Protein AF-A0A836WG46-F1 (afdb_monomer_lite)

Foldseek 3Di:
DCCLQVPDPPDHDDPVLVVLLCQQALPDPVLSNLLSVLLVVLVVVPVVPPPVVSSVSSLVSSLVVCLVVLVVVLVVDDLLLNLLLLLQLCLVVVVLCVVLVHDNRDLVVCPVVPPCNVVSLVVCVVVSQWDDDPNNIHGRNCSVSVSSVPDDSVVSVCSVVVVVPVVPVPPD

Secondary structure (DSSP, 8-state):
-GGGGT--TT-PPPHHHHHHHHHHHTT-HHHHHHHHHHHHHHHHTT-TT-HHHHHHHHHHHHHHHHHHHHHHHHHHS-HHHHHHHHHHHHHH-HHHHHHHTPPPP-HHHHHHHSTTHHHHHHHHHHTTSEEESSS-EEESSTHHHHHHHTS-HHHHHHHHHGGGSSSSTT--

Radius of gyration: 18.52 Å; chains: 1; bounding box: 39×32×65 Å

Sequence (172 aa):
MEELLEQGDDIHFSDDDRRFVKEITGKHPYLLQVAASALWESYKNGSEDEPIKRQQQAKQDFYDRTKTTLNDIWESWLPTTRKAFTAVALIRLETLRTSLKIQPIDIKEIINDEPGFKQALEELEKQGFVIDENDDWRVRPTIFLDFVADQPTQALRQIFDKTYHSTQASNQ

Structure (mmCIF, N/CA/C/O backbone)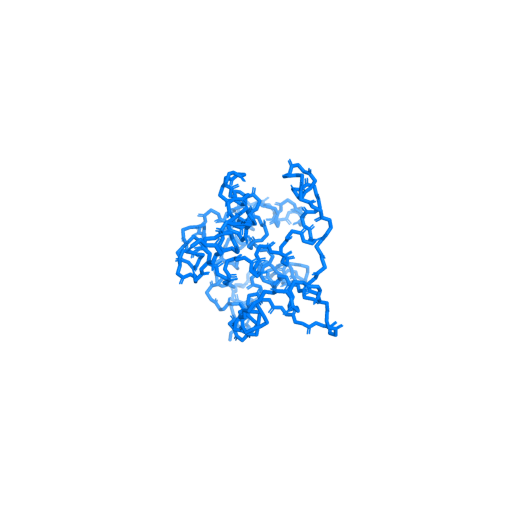:
data_AF-A0A836WG46-F1
#
_entry.id   AF-A0A836WG46-F1
#
loop_
_atom_site.group_PDB
_atom_site.id
_atom_site.type_symbol
_atom_site.label_atom_id
_atom_site.label_alt_id
_atom_site.label_comp_id
_atom_site.label_asym_id
_atom_site.label_entity_id
_atom_site.label_seq_id
_atom_site.pdbx_PDB_ins_code
_atom_site.Cartn_x
_atom_site.Cartn_y
_atom_site.Cartn_z
_atom_site.occupancy
_atom_site.B_iso_or_equiv
_atom_site.auth_seq_id
_atom_site.auth_comp_id
_atom_site.auth_asym_id
_atom_site.auth_atom_id
_atom_site.pdbx_PDB_model_num
ATOM 1 N N . MET A 1 1 ? -7.518 -10.221 -20.050 1.00 49.00 1 MET A N 1
ATOM 2 C CA . MET A 1 1 ? -6.833 -9.334 -19.071 1.00 49.00 1 MET A CA 1
ATOM 3 C C . MET A 1 1 ? -5.337 -9.642 -18.960 1.00 49.00 1 MET A C 1
ATOM 5 O O . MET A 1 1 ? -4.583 -8.709 -18.736 1.00 49.00 1 MET A O 1
ATOM 9 N N . GLU A 1 2 ? -4.889 -10.891 -19.171 1.00 52.09 2 GLU A N 1
ATOM 10 C CA . GLU A 1 2 ? -3.456 -11.212 -19.372 1.00 52.09 2 GLU A CA 1
ATOM 11 C C . GLU A 1 2 ? -2.902 -10.742 -20.734 1.00 52.09 2 GLU A C 1
ATOM 13 O O . GLU A 1 2 ? -1.710 -10.484 -20.843 1.00 52.09 2 GLU A O 1
ATOM 18 N N . GLU A 1 3 ? -3.769 -10.507 -21.724 1.00 52.81 3 GLU A N 1
ATOM 19 C CA . GLU A 1 3 ? -3.406 -10.064 -23.085 1.00 52.81 3 GLU A CA 1
ATOM 20 C C . GLU A 1 3 ? -2.671 -8.708 -23.153 1.00 52.81 3 GLU A C 1
ATOM 22 O O . GLU A 1 3 ? -1.948 -8.452 -24.111 1.00 52.81 3 GLU A O 1
ATOM 27 N N . LEU A 1 4 ? -2.786 -7.843 -22.135 1.00 54.25 4 LEU A N 1
ATOM 28 C CA . LEU A 1 4 ? -2.033 -6.577 -22.090 1.00 54.25 4 LEU A CA 1
ATOM 29 C C . LEU A 1 4 ? -0.525 -6.784 -21.860 1.00 54.25 4 LEU A C 1
ATOM 31 O O . LEU A 1 4 ? 0.254 -5.885 -22.150 1.00 54.25 4 LEU A O 1
ATOM 35 N N . LEU A 1 5 ? -0.106 -7.951 -21.353 1.00 55.31 5 LEU A N 1
ATOM 36 C CA . LEU A 1 5 ? 1.310 -8.311 -21.184 1.00 55.31 5 LEU A CA 1
ATOM 37 C C . LEU A 1 5 ? 1.899 -8.984 -22.440 1.00 55.31 5 LEU A C 1
ATOM 39 O O . LEU A 1 5 ? 3.070 -9.369 -22.431 1.00 55.31 5 LEU A O 1
ATOM 43 N N . GLU A 1 6 ? 1.093 -9.162 -23.492 1.00 56.25 6 GLU A N 1
ATOM 44 C CA . GLU A 1 6 ? 1.458 -9.881 -24.722 1.00 56.25 6 GLU A CA 1
ATOM 45 C C . GLU A 1 6 ? 1.449 -8.994 -25.978 1.00 56.25 6 GLU A C 1
ATOM 47 O O . GLU A 1 6 ? 1.905 -9.432 -27.030 1.00 56.25 6 GLU A O 1
ATOM 52 N N . GLN A 1 7 ? 0.976 -7.745 -25.897 1.00 44.69 7 GLN A N 1
ATOM 53 C CA . GLN A 1 7 ? 0.914 -6.851 -27.057 1.00 44.69 7 GLN A CA 1
ATOM 54 C C . GLN A 1 7 ? 2.191 -6.015 -27.231 1.00 44.69 7 GLN A C 1
ATOM 56 O O . GLN A 1 7 ? 2.365 -4.983 -26.587 1.00 44.69 7 GLN A O 1
ATOM 61 N N . GLY A 1 8 ? 3.040 -6.439 -28.171 1.00 48.94 8 GLY A N 1
ATOM 62 C CA . GLY A 1 8 ? 4.148 -5.657 -28.720 1.00 48.94 8 GLY A CA 1
ATOM 63 C C . GLY A 1 8 ? 5.186 -6.552 -29.397 1.00 48.94 8 GLY A C 1
ATOM 64 O O . GLY A 1 8 ? 5.952 -7.204 -28.699 1.00 48.94 8 GLY A O 1
ATOM 65 N N . ASP A 1 9 ? 5.227 -6.559 -30.733 1.00 49.62 9 ASP A N 1
ATOM 66 C CA . ASP A 1 9 ? 6.037 -7.488 -31.550 1.00 49.62 9 ASP A CA 1
ATOM 67 C C . ASP A 1 9 ? 7.572 -7.375 -31.372 1.00 49.62 9 ASP A C 1
ATOM 69 O O . ASP A 1 9 ? 8.290 -8.209 -31.912 1.00 49.62 9 ASP A O 1
ATOM 73 N N . ASP A 1 10 ? 8.086 -6.418 -30.585 1.00 57.91 10 ASP A N 1
ATOM 74 C CA . ASP A 1 10 ? 9.534 -6.234 -30.358 1.00 57.91 10 ASP A CA 1
ATOM 75 C C . ASP A 1 10 ? 9.971 -6.216 -28.876 1.00 57.91 10 ASP A C 1
ATOM 77 O O . ASP A 1 10 ? 11.165 -6.311 -28.594 1.00 57.91 10 ASP A O 1
ATOM 81 N N . ILE A 1 11 ? 9.055 -6.110 -27.899 1.00 63.34 11 ILE A N 1
ATOM 82 C CA . ILE A 1 11 ? 9.421 -5.965 -26.474 1.00 63.34 11 ILE A CA 1
ATOM 83 C C . ILE A 1 11 ? 8.541 -6.871 -25.611 1.00 63.34 11 ILE A C 1
ATOM 85 O O . ILE A 1 11 ? 7.393 -6.560 -25.299 1.00 63.34 11 ILE A O 1
ATOM 89 N N . HIS A 1 12 ? 9.101 -7.997 -25.175 1.00 75.94 12 HIS A N 1
ATOM 90 C CA . HIS A 1 12 ? 8.441 -8.901 -24.237 1.00 75.94 12 HIS A CA 1
ATOM 91 C C . HIS A 1 12 ? 8.886 -8.613 -22.801 1.00 75.94 12 HIS A C 1
ATOM 93 O O . HIS A 1 12 ? 10.077 -8.642 -22.488 1.00 75.94 12 HIS A O 1
ATOM 99 N N . PHE A 1 13 ? 7.923 -8.386 -21.903 1.00 86.88 13 PHE A N 1
ATOM 100 C CA . PHE A 1 13 ? 8.206 -8.310 -20.469 1.00 86.88 13 PHE A CA 1
ATOM 101 C C . P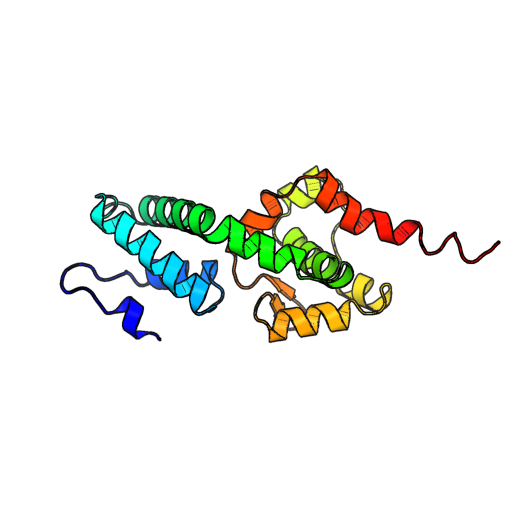HE A 1 13 ? 8.761 -9.637 -19.961 1.00 86.88 13 PHE A C 1
ATOM 103 O O . PHE A 1 13 ? 8.145 -10.689 -20.174 1.00 86.88 13 PHE A O 1
ATOM 110 N N . SER A 1 14 ? 9.883 -9.565 -19.241 1.00 89.25 14 SER A N 1
ATOM 111 C CA . SER A 1 14 ? 10.455 -10.727 -18.563 1.00 89.25 14 SER A CA 1
ATOM 112 C C . SER A 1 14 ? 9.514 -11.252 -17.472 1.00 89.25 14 SER A C 1
ATOM 114 O O . SER A 1 14 ? 8.617 -10.546 -17.002 1.00 89.25 14 SER A O 1
ATOM 116 N N . ASP A 1 15 ? 9.730 -12.487 -17.020 1.00 90.44 15 ASP A N 1
ATOM 117 C CA . ASP A 1 15 ? 8.963 -13.049 -15.903 1.00 90.44 15 ASP A CA 1
ATOM 118 C C . ASP A 1 15 ? 9.105 -12.215 -14.623 1.00 90.44 15 ASP A C 1
ATOM 120 O O . ASP A 1 15 ? 8.142 -12.065 -13.866 1.00 90.44 15 ASP A O 1
ATOM 124 N N . ASP A 1 16 ? 10.276 -11.615 -14.404 1.00 91.44 16 ASP A N 1
ATOM 125 C CA . ASP A 1 16 ? 10.515 -10.729 -13.267 1.00 91.44 16 ASP A CA 1
ATOM 126 C C . ASP A 1 16 ? 9.739 -9.422 -13.391 1.00 91.44 16 ASP A C 1
ATOM 128 O O . ASP A 1 16 ? 9.165 -8.963 -12.407 1.00 91.44 16 ASP A O 1
ATOM 132 N N . ASP A 1 17 ? 9.620 -8.871 -14.597 1.00 92.50 17 ASP A N 1
ATOM 133 C CA . ASP A 1 17 ? 8.796 -7.690 -14.845 1.00 92.50 17 ASP A CA 1
ATOM 134 C C . ASP A 1 17 ? 7.303 -7.984 -14.656 1.00 92.50 17 ASP A C 1
ATOM 136 O O . ASP A 1 17 ? 6.577 -7.208 -14.032 1.00 92.50 17 ASP A O 1
ATOM 140 N N . ARG A 1 18 ? 6.837 -9.150 -15.121 1.00 92.38 18 ARG A N 1
ATOM 141 C CA . ARG A 1 18 ? 5.457 -9.608 -14.901 1.00 92.38 18 ARG A CA 1
ATOM 142 C C . ARG A 1 18 ? 5.171 -9.796 -13.411 1.00 92.38 18 ARG A C 1
ATOM 144 O O . ARG A 1 18 ? 4.085 -9.442 -12.947 1.00 92.38 18 ARG A O 1
ATOM 151 N N . ARG A 1 19 ? 6.124 -10.353 -12.656 1.00 93.06 19 ARG A N 1
ATOM 152 C CA . ARG A 1 19 ? 6.030 -10.527 -11.199 1.00 93.06 19 ARG A CA 1
ATOM 153 C C . ARG A 1 19 ? 5.983 -9.178 -10.488 1.00 93.06 19 ARG A C 1
ATOM 155 O O . ARG A 1 19 ? 5.064 -8.960 -9.705 1.00 93.06 19 ARG A O 1
ATOM 162 N N . PHE A 1 20 ? 6.903 -8.277 -10.829 1.00 94.12 20 PHE A N 1
ATOM 163 C CA . PHE A 1 20 ? 6.967 -6.909 -10.322 1.00 94.12 20 PHE A CA 1
ATOM 164 C C . PHE A 1 20 ? 5.638 -6.174 -10.531 1.00 94.12 20 PHE A C 1
ATOM 166 O O . PHE A 1 20 ? 5.047 -5.684 -9.572 1.00 94.12 20 PHE A O 1
ATOM 173 N N . VAL A 1 21 ? 5.105 -6.179 -11.758 1.00 94.50 21 VAL A N 1
ATOM 174 C CA . VAL A 1 21 ? 3.821 -5.537 -12.078 1.00 94.50 21 VAL A CA 1
ATOM 175 C C . VAL A 1 21 ? 2.670 -6.165 -11.282 1.00 94.50 21 VAL A C 1
ATOM 177 O O . VAL A 1 21 ? 1.821 -5.450 -10.748 1.00 94.50 21 VAL A O 1
ATOM 180 N N . LYS A 1 22 ? 2.621 -7.496 -11.150 1.00 93.25 22 LYS A N 1
ATOM 181 C CA . LYS A 1 22 ? 1.581 -8.171 -10.350 1.00 93.25 22 LYS A CA 1
ATOM 182 C C . LYS A 1 22 ? 1.653 -7.789 -8.868 1.00 93.25 22 LYS A C 1
ATOM 184 O O . LYS A 1 22 ? 0.604 -7.646 -8.241 1.00 93.25 22 LYS A O 1
ATOM 189 N N . GLU A 1 23 ? 2.856 -7.617 -8.332 1.00 93.69 23 GLU A N 1
ATOM 190 C CA . GLU A 1 23 ? 3.097 -7.246 -6.937 1.00 93.69 23 GLU A CA 1
ATOM 191 C C . GLU A 1 23 ? 2.662 -5.804 -6.640 1.00 93.69 23 GLU A C 1
ATOM 193 O O . GLU A 1 23 ? 1.827 -5.583 -5.762 1.00 93.69 23 GLU A O 1
ATOM 198 N N . ILE A 1 24 ? 3.137 -4.823 -7.416 1.00 94.94 24 ILE A N 1
ATOM 199 C CA . ILE A 1 24 ? 2.825 -3.404 -7.160 1.00 94.94 24 ILE A CA 1
ATOM 200 C C . ILE A 1 24 ? 1.341 -3.080 -7.350 1.00 94.94 24 ILE A C 1
ATOM 202 O O . ILE A 1 24 ? 0.819 -2.166 -6.716 1.00 94.94 24 ILE A O 1
ATOM 206 N N . THR A 1 25 ? 0.637 -3.849 -8.185 1.00 94.25 25 THR A N 1
ATOM 207 C CA . THR A 1 25 ? -0.770 -3.592 -8.525 1.00 94.25 25 THR A CA 1
ATOM 208 C C . THR A 1 25 ? -1.764 -4.446 -7.758 1.00 94.25 25 THR A C 1
ATOM 210 O O . THR A 1 25 ? -2.960 -4.163 -7.801 1.00 94.25 25 THR A O 1
ATOM 213 N N . GLY A 1 26 ? -1.323 -5.503 -7.071 1.00 90.75 26 GLY A N 1
ATOM 214 C CA . GLY A 1 26 ? -2.213 -6.382 -6.311 1.00 90.75 26 GLY A CA 1
ATOM 215 C C . GLY A 1 26 ? -3.328 -7.023 -7.150 1.00 90.75 26 GLY A C 1
ATOM 216 O O . GLY A 1 26 ? -4.359 -7.408 -6.602 1.00 90.75 26 GLY A O 1
ATOM 217 N N . LYS A 1 27 ? -3.127 -7.144 -8.473 1.00 84.81 27 LYS A N 1
ATOM 218 C CA . LYS A 1 27 ? -4.112 -7.602 -9.477 1.00 84.81 27 LYS A CA 1
ATOM 219 C C . LYS A 1 27 ? -5.305 -6.661 -9.718 1.00 84.81 27 LYS A C 1
ATOM 221 O O . LYS A 1 27 ? -6.298 -7.091 -10.305 1.00 84.81 27 LYS A O 1
ATOM 226 N N . HIS A 1 28 ? -5.225 -5.393 -9.319 1.00 88.50 28 HIS A N 1
ATOM 227 C CA . HIS A 1 28 ? -6.246 -4.399 -9.665 1.00 88.50 28 HIS A CA 1
ATOM 228 C C . HIS A 1 28 ? -6.186 -4.055 -11.158 1.00 88.50 28 HIS A C 1
ATOM 230 O O . HIS A 1 28 ? -5.136 -3.594 -11.603 1.00 88.50 28 HIS A O 1
ATOM 236 N N . PRO A 1 29 ? -7.276 -4.214 -11.938 1.00 89.44 29 PRO A N 1
ATOM 237 C CA . PRO A 1 29 ? -7.237 -4.048 -13.395 1.00 89.44 29 PRO A CA 1
ATOM 238 C C . PRO A 1 29 ? -6.742 -2.672 -13.850 1.00 89.44 29 PRO A C 1
ATOM 240 O O . PRO A 1 29 ? -5.912 -2.575 -14.750 1.00 89.44 29 PRO A O 1
ATOM 243 N N . TYR A 1 30 ? -7.214 -1.611 -13.191 1.00 90.75 30 TYR A N 1
ATOM 244 C CA . TYR A 1 30 ? -6.777 -0.247 -13.483 1.00 90.75 30 TYR A CA 1
ATOM 245 C C . TYR A 1 30 ? -5.289 -0.049 -13.166 1.00 90.75 30 TYR A C 1
ATOM 247 O O . TYR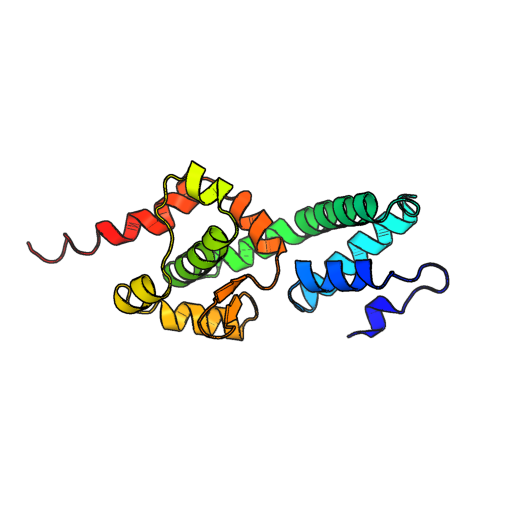 A 1 30 ? -4.532 0.400 -14.022 1.00 90.75 30 TYR A O 1
ATOM 255 N N . LEU A 1 31 ? -4.846 -0.439 -11.964 1.00 93.81 31 LEU A N 1
ATOM 256 C CA . LEU A 1 31 ? -3.441 -0.305 -11.569 1.00 93.81 31 LEU A CA 1
ATOM 257 C C . LEU A 1 31 ? -2.526 -1.119 -12.489 1.00 93.81 31 LEU A C 1
ATOM 259 O O . LEU A 1 31 ? -1.482 -0.620 -12.898 1.00 93.81 31 LEU A O 1
ATOM 263 N N . LEU A 1 32 ? -2.941 -2.336 -12.858 1.00 94.25 32 LEU A N 1
ATOM 264 C CA . LEU A 1 32 ? -2.242 -3.214 -13.799 1.00 94.25 32 LEU A CA 1
ATOM 265 C C . LEU A 1 32 ? -1.987 -2.517 -15.132 1.00 94.25 32 LEU A C 1
ATOM 267 O O . LEU A 1 32 ? -0.863 -2.543 -15.629 1.00 94.25 32 LEU A O 1
ATOM 271 N N . GLN A 1 33 ? -3.006 -1.861 -15.681 1.00 93.06 33 GLN A N 1
ATOM 272 C CA . GLN A 1 33 ? -2.884 -1.134 -16.938 1.00 93.06 33 GLN A CA 1
ATOM 273 C C . GLN A 1 33 ? -1.881 0.023 -16.836 1.00 93.06 33 GLN A C 1
ATOM 275 O O . GLN A 1 33 ? -1.032 0.176 -17.715 1.00 93.06 33 GLN A O 1
ATOM 280 N N . VAL A 1 34 ? -1.948 0.829 -15.771 1.00 95.25 34 VAL A N 1
ATOM 281 C CA . VAL A 1 34 ? -1.033 1.971 -15.607 1.00 95.25 34 VAL A CA 1
ATOM 282 C C . VAL A 1 34 ? 0.404 1.498 -15.364 1.00 95.25 34 VAL A C 1
ATOM 284 O O . VAL A 1 34 ? 1.326 2.045 -15.965 1.00 95.25 34 VAL A O 1
ATOM 287 N N . ALA A 1 35 ? 0.600 0.458 -14.549 1.00 95.25 35 ALA A N 1
ATOM 288 C CA . ALA A 1 35 ? 1.915 -0.115 -14.269 1.00 95.25 35 ALA A CA 1
ATOM 289 C C . ALA A 1 35 ? 2.553 -0.750 -15.512 1.00 95.25 35 ALA A C 1
ATOM 291 O O . ALA A 1 35 ? 3.731 -0.524 -15.778 1.00 95.25 35 ALA A O 1
ATOM 292 N N . ALA A 1 36 ? 1.779 -1.504 -16.300 1.00 93.50 36 ALA A N 1
ATOM 293 C CA . ALA A 1 36 ? 2.257 -2.071 -17.559 1.00 93.50 36 ALA A CA 1
ATOM 294 C C . ALA A 1 36 ? 2.651 -0.969 -18.556 1.00 93.50 36 ALA A C 1
ATOM 296 O O . ALA A 1 36 ? 3.694 -1.070 -19.195 1.00 93.50 36 ALA A O 1
ATOM 297 N N . SER A 1 37 ? 1.862 0.109 -18.638 1.00 93.62 37 SER A N 1
ATOM 298 C CA . SER A 1 37 ? 2.183 1.270 -19.477 1.00 93.62 37 SER A CA 1
ATOM 299 C C . SER A 1 37 ? 3.481 1.961 -19.037 1.00 93.62 37 SER A C 1
ATOM 301 O O . SER A 1 37 ? 4.369 2.184 -19.856 1.00 93.62 37 SER A O 1
ATOM 303 N N . ALA A 1 38 ? 3.641 2.224 -17.735 1.00 94.38 38 ALA A N 1
ATOM 304 C CA . ALA A 1 38 ? 4.864 2.816 -17.189 1.00 94.38 38 ALA A CA 1
ATOM 305 C C . ALA A 1 38 ? 6.098 1.936 -17.458 1.00 94.38 38 ALA A C 1
ATOM 307 O O . ALA A 1 38 ? 7.139 2.428 -17.885 1.00 94.38 38 ALA A O 1
ATOM 308 N N . LEU A 1 39 ? 5.971 0.619 -17.280 1.00 93.50 39 LEU A N 1
ATOM 309 C CA . LEU A 1 39 ? 7.048 -0.324 -17.567 1.00 93.50 39 LEU A CA 1
ATOM 310 C C . LEU A 1 39 ? 7.426 -0.346 -19.054 1.00 93.50 39 LEU A C 1
ATOM 312 O O . LEU A 1 39 ? 8.611 -0.331 -19.382 1.00 93.50 39 LEU A O 1
ATOM 316 N N . TRP A 1 40 ? 6.435 -0.359 -19.944 1.00 91.31 40 TRP A N 1
ATOM 317 C CA . TRP A 1 40 ? 6.641 -0.308 -21.391 1.00 91.31 40 TRP A CA 1
ATOM 318 C C . TRP A 1 40 ? 7.396 0.952 -21.832 1.00 91.31 40 TRP A C 1
ATOM 320 O O . TRP A 1 40 ? 8.297 0.891 -22.668 1.00 91.31 40 TRP A O 1
ATOM 330 N N . GLU A 1 41 ? 7.063 2.102 -21.253 1.00 90.38 41 GLU A N 1
ATOM 331 C CA . GLU A 1 41 ? 7.771 3.352 -21.529 1.00 90.38 41 GLU A CA 1
ATOM 332 C C . GLU A 1 41 ? 9.227 3.317 -21.040 1.00 90.38 41 GLU A C 1
ATOM 334 O O . GLU A 1 41 ? 10.116 3.794 -21.748 1.00 90.38 41 GLU A O 1
ATOM 339 N N . SER A 1 42 ? 9.507 2.674 -19.901 1.00 88.25 42 SER A N 1
ATOM 340 C CA . SER A 1 42 ? 10.884 2.476 -19.423 1.00 88.25 42 SER A CA 1
ATOM 341 C C . SER A 1 42 ? 11.737 1.635 -20.380 1.00 88.25 42 SER A C 1
ATOM 343 O O . SER A 1 42 ? 12.930 1.910 -20.519 1.00 88.25 42 SER A O 1
ATOM 345 N N . TYR A 1 43 ? 11.150 0.651 -21.072 1.00 85.44 43 TYR A N 1
ATOM 346 C CA . TYR A 1 43 ? 11.844 -0.066 -22.150 1.00 85.44 43 TYR A CA 1
ATOM 347 C C . TYR A 1 43 ? 12.207 0.883 -23.302 1.00 85.44 43 TYR A C 1
ATOM 349 O O . TYR A 1 43 ? 13.380 1.028 -23.638 1.00 85.44 43 TYR A O 1
ATOM 357 N N . LYS A 1 44 ? 11.229 1.635 -23.825 1.00 82.69 44 LYS A N 1
ATOM 358 C CA . LYS A 1 44 ? 11.439 2.574 -24.945 1.00 82.69 44 LYS A CA 1
ATOM 359 C C . LYS A 1 44 ? 12.496 3.646 -24.681 1.00 82.69 44 LYS A C 1
ATOM 361 O O . LYS A 1 44 ? 13.141 4.111 -25.617 1.00 82.69 44 LYS A O 1
ATOM 366 N N . ASN A 1 45 ? 12.669 4.047 -23.425 1.00 78.69 45 ASN A N 1
ATOM 367 C CA . ASN A 1 45 ? 13.625 5.078 -23.029 1.00 78.69 45 ASN A CA 1
ATOM 368 C C . ASN A 1 45 ? 15.064 4.547 -22.847 1.00 78.69 45 ASN A C 1
ATOM 370 O O . ASN A 1 45 ? 15.913 5.267 -22.324 1.00 78.69 45 ASN A O 1
ATOM 374 N N . GLY A 1 46 ? 15.357 3.308 -23.263 1.00 69.19 46 GLY A N 1
ATOM 375 C CA . GLY A 1 46 ? 16.711 2.746 -23.246 1.00 69.19 46 GLY A CA 1
ATOM 376 C C . GLY A 1 46 ? 17.162 2.220 -21.882 1.00 69.19 46 GLY A C 1
ATOM 377 O O . GLY A 1 46 ? 18.354 2.033 -21.666 1.00 69.19 46 GLY A O 1
ATOM 378 N N . SER A 1 47 ? 16.231 1.953 -20.955 1.00 63.06 47 SER A N 1
ATOM 379 C CA . SER A 1 47 ? 16.535 1.261 -19.684 1.00 63.06 47 SER A CA 1
ATOM 380 C C . SER A 1 47 ? 16.516 -0.270 -19.833 1.00 63.06 47 SER A C 1
ATOM 382 O O . SER A 1 47 ? 16.303 -1.001 -18.866 1.00 63.06 47 SER A O 1
ATOM 384 N N . GLU A 1 48 ? 16.678 -0.777 -21.054 1.00 63.25 48 GLU A N 1
ATOM 385 C CA . GLU A 1 48 ? 16.492 -2.193 -21.388 1.00 63.25 48 GLU A CA 1
ATOM 386 C C . GLU A 1 48 ? 17.542 -3.090 -20.715 1.00 63.25 48 GLU A C 1
ATOM 388 O O . GLU A 1 48 ? 17.202 -4.168 -20.219 1.00 63.25 48 GLU A O 1
ATOM 393 N N . ASP A 1 49 ? 18.778 -2.598 -20.593 1.00 71.06 49 ASP A N 1
ATOM 394 C CA . ASP A 1 49 ? 19.942 -3.399 -20.193 1.00 71.06 49 ASP A CA 1
ATOM 395 C C . ASP A 1 49 ? 20.025 -3.700 -18.685 1.00 71.06 49 ASP A C 1
ATOM 397 O O . ASP A 1 49 ? 20.728 -4.622 -18.271 1.00 71.06 49 ASP A O 1
ATOM 401 N N . GLU A 1 50 ? 19.291 -2.965 -17.841 1.00 85.00 50 GLU A N 1
ATOM 402 C CA . GLU A 1 50 ? 19.332 -3.133 -16.383 1.00 85.00 50 GLU A CA 1
ATOM 403 C C . GLU A 1 50 ? 17.926 -3.309 -15.781 1.00 85.00 50 GLU A C 1
ATOM 405 O O . GLU A 1 50 ? 17.253 -2.319 -15.468 1.00 85.00 50 GLU A O 1
ATOM 410 N N . PRO A 1 51 ? 17.482 -4.562 -15.536 1.00 86.06 51 PRO A N 1
ATOM 411 C CA . PRO A 1 51 ? 16.138 -4.862 -15.035 1.00 86.06 51 PRO A CA 1
ATOM 412 C C . PRO A 1 51 ? 15.742 -4.093 -13.773 1.00 86.06 51 PRO A C 1
ATOM 414 O O . PRO A 1 51 ? 14.635 -3.569 -13.685 1.00 86.06 51 PRO A O 1
ATOM 417 N N . ILE A 1 52 ? 16.663 -3.959 -12.816 1.00 89.06 52 ILE A N 1
ATOM 418 C CA . ILE A 1 52 ? 16.395 -3.272 -11.546 1.00 89.06 52 ILE A CA 1
ATOM 419 C C . ILE A 1 52 ? 16.130 -1.779 -11.777 1.00 89.06 52 ILE A C 1
ATOM 421 O O . ILE A 1 52 ? 15.152 -1.247 -11.254 1.00 89.06 52 ILE A O 1
ATOM 425 N N . LYS A 1 53 ? 16.964 -1.100 -12.577 1.00 89.44 53 LYS A N 1
ATOM 426 C CA . LYS A 1 53 ? 16.781 0.329 -12.880 1.00 89.44 53 LYS A CA 1
ATOM 427 C C . LYS A 1 53 ? 15.483 0.566 -13.642 1.00 89.44 53 LYS A C 1
ATOM 429 O O . LYS A 1 53 ? 14.742 1.486 -13.309 1.00 89.44 53 LYS A O 1
ATOM 434 N N . ARG A 1 54 ? 15.176 -0.302 -14.610 1.00 90.94 54 ARG A N 1
ATOM 435 C CA . ARG A 1 54 ? 13.925 -0.253 -15.372 1.00 90.94 54 ARG A CA 1
ATOM 436 C C . ARG A 1 54 ? 12.702 -0.347 -14.466 1.00 90.94 54 ARG A C 1
ATOM 438 O O . ARG A 1 54 ? 11.795 0.472 -14.585 1.00 90.94 54 ARG A O 1
ATOM 445 N N . GLN A 1 55 ? 12.682 -1.322 -13.559 1.00 93.56 55 GLN A N 1
ATOM 446 C CA . GLN A 1 55 ? 11.575 -1.516 -12.622 1.00 93.56 55 GLN A CA 1
ATOM 447 C C . GLN A 1 55 ? 11.459 -0.359 -11.631 1.00 93.56 55 GLN A C 1
ATOM 449 O O . GLN A 1 55 ? 10.350 0.076 -11.340 1.00 93.56 55 GLN A O 1
ATOM 454 N N . GLN A 1 56 ? 12.578 0.188 -11.152 1.00 92.12 56 GLN A N 1
ATOM 455 C CA . GLN A 1 56 ? 12.571 1.371 -10.287 1.00 92.12 56 GLN A CA 1
ATOM 456 C C . GLN A 1 56 ? 11.986 2.597 -10.996 1.00 92.12 56 GLN A C 1
ATOM 458 O O . GLN A 1 56 ? 11.104 3.247 -10.440 1.00 92.12 56 GLN A O 1
ATOM 463 N N . GLN A 1 57 ? 12.416 2.871 -12.231 1.00 92.12 57 GLN A N 1
ATOM 464 C CA . GLN A 1 57 ? 11.873 3.967 -13.034 1.00 92.12 57 GLN A CA 1
ATOM 465 C C . GLN A 1 57 ? 10.378 3.762 -13.304 1.00 92.12 57 GLN A C 1
ATOM 467 O O . GLN A 1 57 ? 9.571 4.652 -13.051 1.00 92.12 57 GLN A O 1
ATOM 472 N N . ALA A 1 58 ? 9.992 2.550 -13.716 1.00 94.44 58 ALA A N 1
ATOM 473 C CA . ALA A 1 58 ? 8.595 2.198 -13.943 1.00 94.44 58 ALA A CA 1
ATOM 474 C C . ALA A 1 58 ? 7.745 2.350 -12.673 1.00 94.44 58 ALA A C 1
ATOM 476 O O . ALA A 1 58 ? 6.612 2.816 -12.748 1.00 94.44 58 ALA A O 1
ATOM 477 N N . LYS A 1 59 ? 8.284 1.977 -11.503 1.00 95.50 59 LYS A N 1
ATOM 478 C CA . LYS A 1 59 ? 7.617 2.136 -10.206 1.00 95.50 59 LYS A CA 1
ATOM 479 C C . LYS A 1 59 ? 7.376 3.609 -9.889 1.00 95.50 59 LYS A C 1
ATOM 481 O O . LYS A 1 59 ? 6.272 3.948 -9.472 1.00 95.50 59 LYS A O 1
ATOM 486 N N . GLN A 1 60 ? 8.384 4.457 -10.089 1.00 94.88 60 GLN A N 1
ATOM 487 C CA . GLN A 1 60 ? 8.279 5.895 -9.854 1.00 94.88 60 GLN A CA 1
ATOM 488 C C . GLN A 1 60 ? 7.220 6.521 -10.768 1.00 94.88 60 GLN A C 1
ATOM 490 O O . GLN A 1 60 ? 6.282 7.148 -10.282 1.00 94.88 60 GLN A O 1
ATOM 495 N N . ASP A 1 61 ? 7.300 6.255 -12.073 1.00 95.56 61 ASP A N 1
ATOM 496 C CA . ASP A 1 61 ? 6.348 6.791 -13.049 1.00 95.56 61 ASP A CA 1
ATOM 497 C C . ASP A 1 61 ? 4.921 6.279 -12.794 1.00 95.56 61 ASP A C 1
ATOM 499 O O . ASP A 1 61 ? 3.946 7.025 -12.908 1.00 95.56 61 ASP A O 1
ATOM 503 N N . PHE A 1 62 ? 4.776 5.008 -12.410 1.00 97.06 62 PHE A N 1
ATOM 504 C CA . PHE A 1 62 ? 3.499 4.428 -11.999 1.00 97.06 62 PHE A CA 1
ATOM 505 C C . PHE A 1 62 ? 2.931 5.111 -10.752 1.00 97.06 62 PHE A C 1
ATOM 507 O O . PHE A 1 62 ? 1.740 5.442 -10.725 1.00 97.06 62 PHE A O 1
ATOM 514 N N . TYR A 1 63 ? 3.761 5.334 -9.732 1.00 97.31 63 TYR A N 1
ATOM 515 C CA . TYR A 1 63 ? 3.349 6.014 -8.511 1.00 97.31 63 TYR A CA 1
ATOM 516 C C . TYR A 1 63 ? 2.866 7.433 -8.813 1.00 97.31 63 TYR A C 1
ATOM 518 O O . TYR A 1 63 ? 1.747 7.786 -8.446 1.00 97.31 63 TYR A O 1
ATOM 526 N N . ASP A 1 64 ? 3.641 8.210 -9.569 1.00 96.44 64 ASP A N 1
ATOM 527 C CA . ASP A 1 64 ? 3.302 9.594 -9.906 1.00 96.44 64 ASP A CA 1
ATOM 528 C C . ASP A 1 64 ? 1.989 9.688 -10.700 1.00 96.44 64 ASP A C 1
ATOM 530 O O . ASP A 1 64 ? 1.162 10.565 -10.442 1.00 96.44 64 ASP A O 1
ATOM 534 N N . ARG A 1 65 ? 1.734 8.733 -11.607 1.00 96.56 65 ARG A N 1
ATOM 535 C CA . ARG A 1 65 ? 0.474 8.650 -12.372 1.00 96.56 65 ARG A CA 1
ATOM 536 C C . ARG A 1 65 ? -0.730 8.259 -11.525 1.00 96.56 65 ARG A C 1
ATOM 538 O O . ARG A 1 65 ? -1.852 8.630 -11.862 1.00 96.56 65 ARG A O 1
ATOM 545 N N . THR A 1 66 ? -0.529 7.472 -10.471 1.00 95.94 66 THR A N 1
ATOM 546 C CA . THR A 1 66 ? -1.631 6.909 -9.677 1.00 95.94 66 THR A CA 1
ATOM 547 C C . THR A 1 66 ? -1.845 7.603 -8.343 1.00 95.94 66 THR A C 1
ATOM 549 O O . THR A 1 66 ? -2.911 7.424 -7.758 1.00 95.94 66 THR A O 1
ATOM 552 N N . LYS A 1 67 ? -0.914 8.445 -7.882 1.00 95.81 67 LYS A N 1
ATOM 553 C CA . LYS A 1 67 ? -0.953 9.098 -6.565 1.00 95.81 67 LYS A CA 1
ATOM 554 C C . LYS A 1 67 ? -2.286 9.780 -6.262 1.00 95.81 67 LYS A C 1
ATOM 556 O O . LYS A 1 67 ? -2.815 9.604 -5.168 1.00 95.81 67 LYS A O 1
ATOM 561 N N . THR A 1 68 ? -2.863 10.502 -7.225 1.00 95.31 68 THR A N 1
ATOM 562 C CA . THR A 1 68 ? -4.190 11.122 -7.064 1.00 95.31 68 THR A CA 1
ATOM 563 C C . THR A 1 68 ? -5.282 10.073 -6.868 1.00 95.31 68 THR A C 1
ATOM 565 O O . THR A 1 68 ? -6.041 10.170 -5.914 1.00 95.31 68 THR A O 1
ATOM 568 N N . THR A 1 69 ? -5.321 9.022 -7.691 1.00 95.12 69 THR A N 1
ATOM 569 C CA . THR A 1 69 ? -6.291 7.926 -7.532 1.00 95.12 69 THR A CA 1
ATOM 570 C C . THR A 1 69 ? -6.128 7.200 -6.195 1.00 95.12 69 THR A C 1
ATOM 572 O O . THR A 1 69 ? -7.122 6.885 -5.547 1.00 95.12 69 THR A O 1
ATOM 575 N N . LEU A 1 70 ? -4.890 6.946 -5.756 1.00 95.56 70 LEU A N 1
ATOM 576 C CA . LEU A 1 70 ? -4.614 6.336 -4.451 1.00 95.56 70 LEU A CA 1
ATOM 577 C C . LEU A 1 70 ? -5.126 7.227 -3.313 1.00 95.56 70 LEU A C 1
ATOM 579 O O . LEU A 1 70 ? -5.742 6.727 -2.375 1.00 95.56 70 LEU A O 1
ATOM 583 N N . ASN A 1 71 ? -4.934 8.543 -3.431 1.00 95.50 71 ASN A N 1
ATOM 584 C CA . ASN A 1 71 ? -5.458 9.520 -2.484 1.00 95.50 71 ASN A CA 1
ATOM 585 C C . ASN A 1 71 ? -6.992 9.557 -2.462 1.00 95.50 71 ASN A C 1
ATOM 587 O O . ASN A 1 71 ? -7.584 9.604 -1.389 1.00 95.50 71 ASN A O 1
ATOM 591 N N . ASP A 1 72 ? -7.642 9.495 -3.621 1.00 95.50 72 ASP A N 1
ATOM 592 C CA . ASP A 1 72 ? -9.105 9.490 -3.708 1.00 95.50 72 ASP A CA 1
ATOM 593 C C . ASP A 1 72 ? -9.696 8.222 -3.074 1.00 95.50 72 ASP A C 1
ATOM 595 O O . ASP A 1 72 ? -10.667 8.293 -2.318 1.00 95.50 72 ASP A O 1
ATOM 599 N N . ILE A 1 73 ? -9.073 7.061 -3.317 1.00 94.56 73 ILE A N 1
ATOM 600 C CA . ILE A 1 73 ? -9.430 5.801 -2.652 1.00 94.56 73 ILE A CA 1
ATOM 601 C C . ILE A 1 73 ? -9.261 5.949 -1.138 1.00 94.56 73 ILE A C 1
ATOM 603 O O . ILE A 1 73 ? -10.187 5.654 -0.384 1.00 94.56 73 ILE A O 1
ATOM 607 N N . TRP A 1 74 ? -8.108 6.451 -0.695 1.00 95.12 74 TRP A N 1
ATOM 608 C CA . TRP A 1 74 ? -7.802 6.655 0.716 1.00 95.12 74 TRP A CA 1
ATOM 609 C C . TRP A 1 74 ? -8.809 7.568 1.426 1.00 95.12 74 TRP A C 1
ATOM 611 O O . TRP A 1 74 ? -9.288 7.235 2.510 1.00 95.12 74 TRP A O 1
ATOM 621 N N . GLU A 1 75 ? -9.169 8.702 0.823 1.00 94.25 75 GLU A N 1
ATOM 622 C CA . GLU A 1 75 ? -10.126 9.645 1.412 1.00 94.25 75 GLU A CA 1
ATOM 623 C C . GLU A 1 75 ? -11.574 9.149 1.355 1.00 94.25 75 GLU A C 1
ATOM 625 O O . GLU A 1 75 ? -12.387 9.539 2.196 1.00 94.25 75 GLU A O 1
ATOM 630 N N . SER A 1 76 ? -11.901 8.241 0.429 1.00 95.31 76 SER A N 1
ATOM 631 C CA . SER A 1 76 ? -13.216 7.589 0.389 1.00 95.31 76 SER A CA 1
ATOM 632 C C . SER A 1 76 ? -13.453 6.635 1.567 1.00 95.31 76 SER A C 1
ATOM 634 O O . SER A 1 76 ? -14.597 6.309 1.891 1.00 95.31 76 SER A O 1
ATOM 636 N N . TRP A 1 77 ? -12.384 6.185 2.230 1.00 95.38 77 TRP A N 1
ATOM 637 C CA . TRP A 1 77 ? -12.472 5.246 3.336 1.00 95.38 77 TRP A CA 1
ATOM 638 C C . TRP A 1 77 ? -12.917 5.911 4.640 1.00 95.38 77 TRP A C 1
ATOM 640 O O . TRP A 1 77 ? -12.439 6.976 5.063 1.00 95.38 77 TRP A O 1
ATOM 650 N N . LEU A 1 78 ? -13.788 5.195 5.354 1.00 93.81 78 LEU A N 1
ATOM 651 C CA . LEU A 1 78 ? -14.148 5.532 6.726 1.00 93.81 78 LEU A CA 1
ATOM 652 C C . LEU A 1 78 ? -12.891 5.563 7.618 1.00 93.81 78 LEU A C 1
ATOM 654 O O . LEU A 1 78 ? -11.922 4.848 7.345 1.00 93.81 78 LEU A O 1
ATOM 658 N N . PRO A 1 79 ? -12.890 6.344 8.714 1.00 92.50 79 PRO A N 1
ATOM 659 C CA . PRO A 1 79 ? -11.742 6.424 9.617 1.00 92.50 79 PRO A CA 1
ATOM 660 C C . PRO A 1 79 ? -11.250 5.056 10.118 1.00 92.50 79 PRO A C 1
ATOM 662 O O . PRO A 1 79 ? -10.050 4.799 10.094 1.00 92.50 79 PRO A O 1
ATOM 665 N N . THR A 1 80 ? -12.163 4.150 10.489 1.00 93.38 80 THR A N 1
ATOM 666 C CA . THR A 1 80 ? -11.823 2.785 10.932 1.00 93.38 80 THR A CA 1
ATOM 667 C C . THR A 1 80 ? -11.165 1.967 9.819 1.00 93.38 80 THR A C 1
ATOM 669 O O . THR A 1 80 ? -10.207 1.246 10.073 1.00 93.38 80 THR A O 1
ATOM 672 N N . THR A 1 81 ? -11.609 2.126 8.570 1.00 96.00 81 THR A N 1
ATOM 673 C CA . THR A 1 81 ? -11.006 1.471 7.399 1.00 96.00 81 THR A CA 1
ATOM 674 C C . THR A 1 81 ? -9.600 1.990 7.120 1.00 96.00 81 THR A C 1
ATOM 676 O O . THR A 1 81 ? -8.682 1.193 6.940 1.00 96.00 81 THR A O 1
ATOM 679 N N . ARG A 1 82 ? -9.388 3.312 7.184 1.00 95.44 82 ARG A N 1
ATOM 680 C CA . ARG A 1 82 ? -8.039 3.900 7.105 1.00 95.44 82 ARG A CA 1
ATOM 681 C C . ARG A 1 82 ? -7.138 3.392 8.219 1.00 95.44 82 ARG A C 1
ATOM 683 O O . ARG A 1 82 ? -5.978 3.076 7.965 1.00 95.44 82 ARG A O 1
ATOM 690 N N . LYS A 1 83 ? -7.661 3.266 9.439 1.00 93.81 83 LYS A N 1
ATOM 691 C CA . LYS A 1 83 ? -6.909 2.736 10.577 1.00 93.81 83 LYS A CA 1
ATOM 692 C C . LYS A 1 83 ? -6.517 1.277 10.378 1.00 93.81 83 LYS A C 1
ATOM 694 O O . LYS A 1 83 ? -5.340 0.960 10.524 1.00 93.81 83 LYS A O 1
ATOM 699 N N . ALA A 1 84 ? -7.461 0.429 9.976 1.00 96.19 84 ALA A N 1
ATOM 700 C CA . ALA A 1 84 ? -7.205 -0.974 9.669 1.00 96.19 84 ALA A CA 1
ATOM 701 C C . ALA A 1 84 ? -6.131 -1.128 8.588 1.00 96.19 84 ALA A C 1
ATOM 703 O O . ALA A 1 84 ? -5.143 -1.834 8.789 1.00 96.19 84 ALA A O 1
ATOM 704 N N . PHE A 1 85 ? -6.253 -0.377 7.491 1.00 96.88 85 PHE A N 1
ATOM 705 C CA . PHE A 1 85 ? -5.255 -0.392 6.429 1.00 96.88 85 PHE A CA 1
ATOM 706 C C . PHE A 1 85 ? -3.879 0.093 6.909 1.00 96.88 85 PHE A C 1
ATOM 708 O O . PHE A 1 85 ? -2.868 -0.564 6.660 1.00 96.88 85 PHE A O 1
ATOM 715 N N . THR A 1 86 ? -3.825 1.217 7.635 1.00 95.38 86 THR A N 1
ATOM 716 C CA . THR A 1 86 ? -2.562 1.755 8.176 1.00 95.38 86 THR A CA 1
ATOM 717 C C . THR A 1 86 ? -1.885 0.756 9.104 1.00 95.38 86 THR A C 1
ATOM 719 O O . THR A 1 86 ? -0.670 0.594 9.039 1.00 95.38 86 THR A O 1
ATOM 722 N N . ALA A 1 87 ? -2.654 0.077 9.958 1.00 94.31 87 ALA A N 1
ATOM 723 C CA . ALA A 1 87 ? -2.119 -0.905 10.889 1.00 94.31 87 ALA A CA 1
ATOM 724 C C . ALA A 1 87 ? -1.412 -2.044 10.143 1.00 94.31 87 ALA A C 1
ATOM 726 O O . ALA A 1 87 ? -0.262 -2.357 10.447 1.00 94.31 87 ALA A O 1
ATOM 727 N N . VAL A 1 88 ? -2.052 -2.581 9.101 1.00 95.81 88 VAL A N 1
ATOM 728 C CA . VAL A 1 88 ? -1.469 -3.625 8.248 1.00 95.81 88 VAL A CA 1
ATOM 729 C C . VAL A 1 88 ? -0.240 -3.111 7.485 1.00 95.81 88 VAL A C 1
ATOM 731 O O . VAL A 1 88 ? 0.781 -3.796 7.416 1.00 95.81 88 VAL A O 1
ATOM 734 N N . ALA A 1 89 ? -0.279 -1.885 6.955 1.00 95.44 89 ALA A N 1
ATOM 735 C CA . ALA A 1 89 ? 0.858 -1.286 6.252 1.00 95.44 89 ALA A CA 1
ATOM 736 C C . ALA A 1 89 ? 2.082 -1.085 7.169 1.00 95.44 89 ALA A C 1
ATOM 738 O O . ALA A 1 89 ? 3.213 -1.393 6.787 1.00 95.44 89 ALA A O 1
ATOM 739 N N . LEU A 1 90 ? 1.871 -0.618 8.403 1.00 93.38 90 LEU A N 1
ATOM 740 C CA . LEU A 1 90 ? 2.939 -0.351 9.373 1.00 93.38 90 LEU A CA 1
ATOM 741 C C . LEU A 1 90 ? 3.619 -1.614 9.920 1.00 93.38 90 LEU A C 1
ATOM 743 O O . LEU A 1 90 ? 4.737 -1.518 10.425 1.00 93.38 90 LEU A O 1
ATOM 747 N N . ILE A 1 91 ? 3.002 -2.794 9.789 1.00 91.69 91 ILE A N 1
ATOM 748 C CA . ILE A 1 91 ? 3.680 -4.075 10.053 1.00 91.69 91 ILE A CA 1
ATOM 749 C C . ILE A 1 91 ? 4.844 -4.272 9.075 1.00 91.69 91 ILE A C 1
ATOM 751 O O . ILE A 1 91 ? 5.904 -4.747 9.471 1.00 91.69 91 ILE A O 1
ATOM 755 N N . ARG A 1 92 ? 4.673 -3.866 7.809 1.00 89.88 92 ARG A N 1
ATOM 756 C CA . ARG A 1 92 ? 5.699 -3.981 6.759 1.00 89.88 92 ARG A CA 1
ATOM 757 C C . ARG A 1 92 ? 6.651 -2.788 6.715 1.00 89.88 92 ARG A C 1
ATOM 759 O O . ARG A 1 92 ? 7.810 -2.948 6.345 1.00 89.88 92 ARG A O 1
ATOM 766 N N . LEU A 1 93 ? 6.191 -1.606 7.114 1.00 90.94 93 LEU A N 1
ATOM 767 C CA . LEU A 1 93 ? 6.979 -0.372 7.121 1.00 90.94 93 LEU A CA 1
ATOM 768 C C . LEU A 1 93 ? 7.664 -0.142 8.479 1.00 90.94 93 LEU A C 1
ATOM 770 O O . LEU A 1 93 ? 7.451 0.883 9.128 1.00 90.94 93 LEU A O 1
ATOM 774 N N . GLU A 1 94 ? 8.506 -1.079 8.925 1.00 87.44 94 GLU A N 1
ATOM 775 C CA . GLU A 1 94 ? 9.102 -1.044 10.272 1.00 87.44 94 GLU A CA 1
ATOM 776 C C . GLU A 1 94 ? 9.885 0.242 10.573 1.00 87.44 94 GLU A C 1
ATOM 778 O O . GLU A 1 94 ? 9.796 0.791 11.677 1.00 87.44 94 GLU A O 1
ATOM 783 N N . THR A 1 95 ? 10.628 0.757 9.589 1.00 85.69 95 THR A N 1
ATOM 784 C CA . THR A 1 95 ? 11.377 2.014 9.722 1.00 85.69 95 THR A CA 1
ATOM 785 C C . THR A 1 95 ? 10.442 3.199 9.963 1.00 85.69 95 THR A C 1
ATOM 787 O O . THR A 1 95 ? 10.713 4.028 10.835 1.00 85.69 95 THR A O 1
ATOM 790 N N . LEU A 1 96 ? 9.314 3.256 9.246 1.00 86.25 96 LEU A N 1
ATOM 791 C CA . LEU A 1 96 ? 8.296 4.289 9.431 1.00 86.25 96 LEU A CA 1
ATOM 792 C C . LEU A 1 96 ? 7.597 4.130 10.784 1.00 86.25 96 LEU A C 1
ATOM 794 O O . LEU A 1 96 ? 7.500 5.090 11.539 1.00 86.25 96 LEU A O 1
ATOM 798 N N . ARG A 1 97 ? 7.179 2.914 11.152 1.00 89.75 97 ARG A N 1
ATOM 799 C CA . ARG A 1 97 ? 6.586 2.625 12.470 1.00 89.75 97 ARG A CA 1
ATOM 800 C C . ARG A 1 97 ? 7.481 3.126 13.608 1.00 89.75 97 ARG A C 1
ATOM 802 O O . ARG A 1 97 ? 7.012 3.800 14.527 1.00 89.75 97 ARG A O 1
ATOM 809 N N . THR A 1 98 ? 8.781 2.852 13.508 1.00 86.88 98 THR A N 1
ATOM 810 C CA . THR A 1 98 ? 9.783 3.259 14.502 1.00 86.88 98 THR A CA 1
ATOM 811 C C . THR A 1 98 ? 9.948 4.780 14.554 1.00 86.88 98 THR A C 1
ATOM 813 O O . THR A 1 98 ? 9.962 5.354 15.644 1.00 86.88 98 THR A O 1
ATOM 816 N N . SER A 1 99 ? 10.011 5.465 13.405 1.00 87.50 99 SER A N 1
ATOM 817 C CA . SER A 1 99 ? 10.114 6.934 13.363 1.00 87.50 99 SER A CA 1
ATOM 818 C C . SER A 1 99 ? 8.851 7.624 13.902 1.00 87.50 99 SER A C 1
ATOM 820 O O . SER A 1 99 ? 8.925 8.673 14.553 1.00 87.50 99 SER A O 1
ATOM 822 N N . LEU A 1 100 ? 7.689 6.994 13.715 1.00 86.06 100 LEU A N 1
ATOM 823 C CA . LEU A 1 100 ? 6.415 7.438 14.269 1.00 86.06 100 LEU A CA 1
ATOM 824 C C . LEU A 1 100 ? 6.304 7.210 15.782 1.00 86.06 100 LEU A C 1
ATOM 826 O O . LEU A 1 100 ? 5.483 7.889 16.401 1.00 86.06 100 LEU A O 1
ATOM 830 N N . LYS A 1 101 ? 7.173 6.373 16.374 1.00 87.69 101 LYS A N 1
ATOM 831 C CA . LYS A 1 101 ? 7.138 5.910 17.776 1.00 87.69 101 LYS A CA 1
ATOM 832 C C . LYS A 1 101 ? 5.883 5.097 18.110 1.00 87.69 101 LYS A C 1
ATOM 834 O O . LYS A 1 101 ? 5.359 5.186 19.217 1.00 87.69 101 LYS A O 1
ATOM 839 N N . ILE A 1 102 ? 5.401 4.323 17.142 1.00 84.44 102 ILE A N 1
ATOM 840 C CA . ILE A 1 102 ? 4.258 3.424 17.316 1.00 84.44 102 ILE A CA 1
ATOM 841 C C . ILE A 1 102 ? 4.786 2.073 17.814 1.00 84.44 102 ILE A C 1
ATOM 843 O O . ILE A 1 102 ? 5.806 1.585 17.321 1.00 84.44 102 ILE A O 1
ATOM 847 N N . GLN A 1 103 ? 4.116 1.490 18.810 1.00 86.31 103 GLN A N 1
ATOM 848 C CA . GLN A 1 103 ? 4.448 0.158 19.324 1.00 86.31 103 GLN A CA 1
ATOM 849 C C . GLN A 1 103 ? 4.270 -0.915 18.234 1.00 86.31 103 GLN A C 1
ATOM 851 O O . GLN A 1 103 ? 3.573 -0.672 17.244 1.00 86.31 103 GLN A O 1
ATOM 856 N N . PRO A 1 104 ? 4.891 -2.100 18.372 1.00 87.88 104 PRO A N 1
ATOM 857 C CA . PRO A 1 104 ? 4.559 -3.239 17.524 1.00 87.88 104 PRO A CA 1
ATOM 858 C C . PRO A 1 104 ? 3.042 -3.448 17.463 1.00 87.88 104 PRO A C 1
ATOM 860 O O . PRO A 1 104 ? 2.353 -3.336 18.473 1.00 87.88 104 PRO A O 1
ATOM 863 N N . ILE A 1 105 ? 2.533 -3.690 16.259 1.00 88.62 105 ILE A N 1
ATOM 864 C CA . ILE A 1 105 ? 1.099 -3.791 15.996 1.00 88.62 105 ILE A CA 1
ATOM 865 C C . ILE A 1 105 ? 0.705 -5.260 16.085 1.00 88.62 105 ILE A C 1
ATOM 867 O O . ILE A 1 105 ? 1.168 -6.060 15.272 1.00 88.62 105 ILE A O 1
ATOM 871 N N . ASP A 1 106 ? -0.161 -5.590 17.039 1.00 89.81 106 ASP A N 1
ATOM 872 C CA . ASP A 1 106 ? -0.850 -6.876 17.099 1.00 89.81 106 ASP A CA 1
ATOM 873 C C . ASP A 1 106 ? -2.279 -6.703 16.564 1.00 89.81 106 ASP A C 1
ATOM 875 O O . ASP A 1 106 ? -3.151 -6.110 17.200 1.00 89.81 106 ASP A O 1
ATOM 879 N N . ILE A 1 107 ? -2.523 -7.204 15.351 1.00 90.75 107 ILE A N 1
ATOM 880 C CA . ILE A 1 107 ? -3.838 -7.111 14.703 1.00 90.75 107 ILE A CA 1
ATOM 881 C C . ILE A 1 107 ? -4.902 -7.881 15.491 1.00 90.75 107 ILE A C 1
ATOM 883 O O . ILE A 1 107 ? -6.052 -7.445 15.527 1.00 90.75 107 ILE A O 1
ATOM 887 N N . LYS A 1 108 ? -4.544 -8.995 16.143 1.00 90.25 108 LYS A N 1
ATOM 888 C CA . LYS A 1 108 ? -5.497 -9.794 16.925 1.00 90.25 108 LYS A CA 1
ATOM 889 C C . LYS A 1 108 ? -5.943 -9.034 18.166 1.00 90.25 108 LYS A C 1
ATOM 891 O O . LYS A 1 108 ? -7.130 -9.044 18.478 1.00 90.25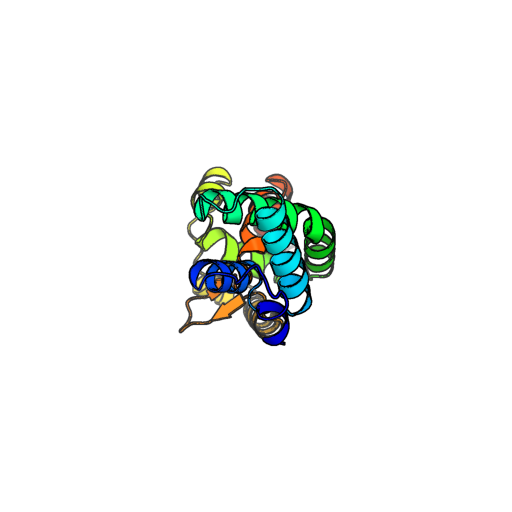 108 LYS A O 1
ATOM 896 N N . GLU A 1 109 ? -5.014 -8.355 18.834 1.00 89.44 109 GLU A N 1
ATOM 897 C CA . GLU A 1 109 ? -5.324 -7.473 19.963 1.00 89.44 109 GLU A CA 1
ATOM 898 C C . GLU A 1 109 ? -6.269 -6.342 19.528 1.00 89.44 109 GLU A C 1
ATOM 900 O O . GLU A 1 109 ? -7.350 -6.191 20.094 1.00 89.44 109 GLU A O 1
ATOM 905 N N . ILE A 1 110 ? -5.953 -5.638 18.433 1.00 89.44 110 ILE A N 1
ATOM 906 C CA . ILE A 1 110 ? -6.789 -4.530 17.937 1.00 89.44 110 ILE A CA 1
ATOM 907 C C . ILE A 1 110 ? -8.188 -5.006 17.521 1.00 89.44 110 ILE A C 1
ATOM 909 O O . ILE A 1 110 ? -9.172 -4.324 17.797 1.00 89.44 110 ILE A O 1
ATOM 913 N N . ILE A 1 111 ? -8.306 -6.176 16.883 1.00 90.75 111 ILE A N 1
ATOM 914 C CA . ILE A 1 111 ? -9.608 -6.764 16.525 1.00 90.75 111 ILE A CA 1
ATOM 915 C C . ILE A 1 111 ? -10.499 -6.954 17.761 1.00 90.75 111 ILE A C 1
ATOM 917 O O . ILE A 1 111 ? -11.712 -6.764 17.663 1.00 90.75 111 ILE A O 1
ATOM 921 N N . ASN A 1 112 ? -9.916 -7.338 18.899 1.00 89.44 112 ASN A N 1
ATOM 922 C CA . ASN A 1 112 ? -10.659 -7.553 20.139 1.00 89.44 112 ASN A CA 1
ATOM 923 C C . ASN A 1 112 ? -11.031 -6.234 20.831 1.00 89.44 112 ASN A C 1
ATOM 925 O O . ASN A 1 112 ? -12.108 -6.144 21.423 1.00 89.44 112 ASN A O 1
ATOM 929 N N . ASP A 1 113 ? -10.169 -5.224 20.729 1.00 89.00 113 ASP A N 1
ATOM 930 C CA . ASP A 1 113 ? -10.312 -3.961 21.457 1.00 89.00 113 ASP A CA 1
ATOM 931 C C . ASP A 1 113 ? -11.103 -2.888 20.691 1.00 89.00 113 ASP A C 1
ATOM 933 O O . ASP A 1 113 ? -11.684 -1.988 21.304 1.00 89.00 113 ASP A O 1
ATOM 937 N N . GLU A 1 114 ? -11.149 -2.957 19.357 1.00 89.19 114 GLU A N 1
ATOM 938 C CA . GLU A 1 114 ? -11.750 -1.927 18.508 1.00 89.19 114 GLU A CA 1
ATOM 939 C C . GLU A 1 114 ? -12.965 -2.435 17.708 1.00 89.19 114 GLU A C 1
ATOM 941 O O . GLU A 1 114 ? -12.826 -3.160 16.712 1.00 89.19 114 GLU A O 1
ATOM 946 N N . PRO A 1 115 ? -14.188 -1.999 18.072 1.00 91.00 115 PRO A N 1
ATOM 947 C CA . PRO A 1 115 ? -15.396 -2.349 17.339 1.00 91.00 115 PRO A CA 1
ATOM 948 C C . PRO A 1 115 ? -15.321 -1.959 15.857 1.00 91.00 115 PRO A C 1
ATOM 950 O O . PRO A 1 115 ? -14.983 -0.831 15.501 1.00 91.00 115 PRO A O 1
ATOM 953 N N . GLY A 1 116 ? -15.686 -2.895 14.979 1.00 92.44 116 GLY A N 1
ATOM 954 C CA . GLY A 1 116 ? -15.722 -2.680 13.529 1.00 92.44 116 GLY A CA 1
ATOM 955 C C . GLY A 1 116 ? -14.371 -2.820 12.819 1.00 92.44 116 GLY A C 1
ATOM 956 O O . GLY A 1 116 ? -14.348 -2.824 11.590 1.00 92.44 116 GLY A O 1
ATOM 957 N N . PHE A 1 117 ? -13.262 -3.005 13.543 1.00 94.69 117 PHE A N 1
ATOM 958 C CA . PHE A 1 117 ? -11.940 -3.167 12.931 1.00 94.69 117 PHE A CA 1
ATOM 959 C C . PHE A 1 117 ? -11.849 -4.429 12.064 1.00 94.69 117 PHE A C 1
ATOM 961 O O . PHE A 1 117 ? -11.409 -4.367 10.917 1.00 94.69 117 PHE A O 1
ATOM 968 N N . LYS A 1 118 ? -12.353 -5.566 12.565 1.00 95.44 118 LYS A N 1
ATOM 969 C CA . LYS A 1 118 ? -12.425 -6.814 11.788 1.00 95.44 118 LYS A CA 1
ATOM 970 C C . LYS A 1 118 ? -13.261 -6.656 10.516 1.00 95.44 118 LYS A C 1
ATOM 972 O O . LYS A 1 118 ? -12.806 -7.027 9.443 1.00 95.44 118 LYS A O 1
ATOM 977 N N . GLN A 1 119 ? -14.440 -6.043 10.622 1.00 96.62 119 GLN A N 1
ATOM 978 C CA . GLN A 1 119 ? -15.301 -5.783 9.464 1.00 96.62 119 GLN A CA 1
ATOM 979 C C . GLN A 1 119 ? -14.601 -4.883 8.434 1.00 96.62 119 GLN A C 1
ATOM 981 O O . GLN A 1 119 ? -14.749 -5.076 7.231 1.00 96.62 119 GLN A O 1
ATOM 986 N N . ALA A 1 120 ? -13.819 -3.904 8.897 1.00 97.25 120 ALA A N 1
ATOM 987 C CA . ALA A 1 120 ? -13.033 -3.054 8.018 1.00 97.25 120 ALA A CA 1
ATOM 988 C C . ALA A 1 120 ? -11.932 -3.833 7.275 1.00 97.25 120 ALA A C 1
ATOM 990 O O . ALA A 1 120 ? -11.728 -3.583 6.089 1.00 97.25 120 ALA A O 1
ATOM 991 N N . LEU A 1 121 ? -11.257 -4.784 7.934 1.00 97.00 121 LEU A N 1
ATOM 992 C CA . LEU A 1 121 ? -10.286 -5.677 7.288 1.00 97.00 121 LEU A CA 1
ATOM 993 C C . LEU A 1 121 ? -10.944 -6.594 6.250 1.00 97.00 121 LEU A C 1
ATOM 995 O O . LEU A 1 121 ? -10.451 -6.685 5.129 1.00 97.00 121 LEU A O 1
ATOM 999 N N . GLU A 1 122 ? -12.080 -7.203 6.588 1.00 96.31 122 GLU A N 1
ATOM 1000 C CA . GLU A 1 122 ? -12.848 -8.058 5.672 1.00 96.31 122 GLU A CA 1
ATOM 1001 C C . GLU A 1 122 ? -13.306 -7.283 4.422 1.00 96.31 122 GLU A C 1
ATOM 1003 O O . GLU A 1 122 ? -13.245 -7.787 3.299 1.00 96.31 122 GLU A O 1
ATOM 1008 N N . GLU A 1 123 ? -13.723 -6.024 4.583 1.00 96.69 123 GLU A N 1
ATOM 1009 C CA . GLU A 1 123 ? -14.113 -5.179 3.452 1.00 96.69 123 GLU A CA 1
ATOM 1010 C C . GLU A 1 123 ? -12.902 -4.776 2.590 1.00 96.69 123 GLU A C 1
ATOM 1012 O O . GLU A 1 123 ? -12.976 -4.816 1.360 1.00 96.69 123 GLU A O 1
ATOM 1017 N N . LEU A 1 124 ? -11.760 -4.454 3.208 1.00 96.75 124 LEU A N 1
ATOM 1018 C CA . LEU A 1 124 ? -10.510 -4.201 2.484 1.00 96.75 124 LEU A CA 1
ATOM 1019 C C . LEU A 1 124 ? -10.038 -5.439 1.710 1.00 96.75 124 LEU A C 1
ATOM 1021 O O . LEU A 1 124 ? -9.519 -5.303 0.599 1.00 96.75 124 LEU A O 1
ATOM 1025 N N . GLU A 1 125 ? -10.212 -6.637 2.266 1.00 96.44 125 GLU A N 1
ATOM 1026 C CA . GLU A 1 125 ? -9.871 -7.899 1.607 1.00 96.44 125 GLU A CA 1
ATOM 1027 C C . GLU A 1 125 ? -10.765 -8.156 0.401 1.00 96.44 125 GLU A C 1
ATOM 1029 O O . GLU A 1 125 ? -10.278 -8.433 -0.697 1.00 96.44 125 GLU A O 1
ATOM 1034 N N . LYS A 1 126 ? -12.078 -7.986 0.578 1.00 95.06 126 LYS A N 1
ATOM 1035 C CA . LYS A 1 126 ? -13.066 -8.118 -0.494 1.00 95.06 126 LYS A CA 1
ATOM 1036 C C . LYS A 1 126 ? -12.778 -7.169 -1.657 1.00 95.06 126 LYS A C 1
ATOM 1038 O O . LYS A 1 126 ? -12.955 -7.542 -2.816 1.00 95.06 126 LYS A O 1
ATOM 1043 N N . GLN A 1 127 ? -12.316 -5.958 -1.355 1.00 92.62 127 GLN A N 1
ATOM 1044 C CA . GLN A 1 127 ? -11.889 -4.982 -2.356 1.00 92.62 127 GLN A CA 1
ATOM 1045 C C . GLN A 1 127 ? -10.480 -5.257 -2.905 1.00 92.62 127 GLN A C 1
ATOM 1047 O O . GLN A 1 127 ? -10.068 -4.627 -3.871 1.00 92.62 127 GLN A O 1
ATOM 1052 N N . GLY A 1 128 ? -9.732 -6.204 -2.337 1.00 93.56 128 GLY A N 1
ATOM 1053 C CA . GLY A 1 128 ? -8.403 -6.598 -2.800 1.00 93.56 128 GLY A CA 1
ATOM 1054 C C . GLY A 1 128 ? -7.279 -5.647 -2.385 1.00 93.56 128 GLY A C 1
ATOM 1055 O O . GLY A 1 128 ? -6.239 -5.626 -3.045 1.00 93.56 128 GLY A O 1
ATOM 1056 N N . PHE A 1 129 ? -7.472 -4.845 -1.337 1.00 95.69 129 PHE A N 1
ATOM 1057 C CA . PHE A 1 129 ? -6.441 -3.965 -0.773 1.00 95.69 129 PHE A CA 1
ATOM 1058 C C . PHE A 1 129 ? -5.571 -4.672 0.265 1.00 95.69 129 PHE A C 1
ATOM 1060 O O . PHE A 1 129 ? -4.381 -4.368 0.379 1.00 95.69 129 PHE A O 1
ATOM 1067 N N . VAL A 1 130 ? -6.140 -5.647 0.971 1.00 96.38 130 VAL A N 1
ATOM 1068 C CA . VAL A 1 130 ? -5.406 -6.552 1.859 1.00 96.38 130 VAL A CA 1
ATOM 1069 C C . VAL A 1 130 ? -5.685 -8.011 1.496 1.00 96.38 130 VAL A C 1
ATOM 1071 O O . VAL A 1 130 ? -6.539 -8.298 0.657 1.00 96.38 130 VAL A O 1
ATOM 1074 N N . ILE A 1 131 ? -4.929 -8.922 2.092 1.00 95.50 131 ILE A N 1
ATOM 1075 C CA . ILE A 1 131 ? -5.147 -10.368 2.043 1.00 95.50 131 ILE A CA 1
ATOM 1076 C C . ILE A 1 131 ? -4.888 -10.951 3.432 1.00 95.50 131 ILE A C 1
ATOM 1078 O O . ILE A 1 131 ? -3.971 -10.480 4.113 1.00 95.50 131 ILE A O 1
ATOM 1082 N N . ASP A 1 132 ? -5.672 -11.952 3.825 1.00 94.12 132 ASP A N 1
ATOM 1083 C CA . ASP A 1 132 ? -5.426 -12.770 5.011 1.00 94.12 132 ASP A CA 1
ATOM 1084 C C . ASP A 1 132 ? -4.836 -14.138 4.618 1.00 94.12 132 ASP A C 1
ATOM 1086 O O . ASP A 1 132 ? -5.441 -14.915 3.877 1.00 94.12 132 ASP A O 1
ATOM 1090 N N . GLU A 1 133 ? -3.636 -14.445 5.116 1.00 91.38 133 GLU A N 1
ATOM 1091 C CA . GLU A 1 133 ? -2.999 -15.759 4.979 1.00 91.38 133 GLU A CA 1
ATOM 1092 C C . GLU A 1 133 ? -2.821 -16.424 6.356 1.00 91.38 133 GLU A C 1
ATOM 1094 O O . GLU A 1 133 ? -1.707 -16.543 6.862 1.00 91.38 133 GLU A O 1
ATOM 1099 N N . ASN A 1 134 ? -3.914 -16.925 6.942 1.00 88.44 134 ASN A N 1
ATOM 1100 C CA . ASN A 1 134 ? -3.953 -17.560 8.273 1.00 88.44 134 ASN A CA 1
ATOM 1101 C C . ASN A 1 134 ? -3.666 -16.585 9.431 1.00 88.44 134 ASN A C 1
ATOM 1103 O O . ASN A 1 134 ? -2.768 -16.814 10.244 1.00 88.44 134 ASN A O 1
ATOM 1107 N N . ASP A 1 135 ? -4.448 -15.513 9.513 1.00 85.12 135 ASP A N 1
ATOM 1108 C CA . ASP A 1 135 ? -4.297 -14.373 10.420 1.00 85.12 135 ASP A CA 1
ATOM 1109 C C . ASP A 1 135 ? -3.046 -13.503 10.166 1.00 85.12 135 ASP A C 1
ATOM 1111 O O . ASP A 1 135 ? -2.710 -12.652 10.996 1.00 85.12 135 ASP A O 1
ATOM 1115 N N . ASP A 1 136 ? -2.350 -13.688 9.040 1.00 90.19 136 ASP A N 1
ATOM 1116 C CA . ASP A 1 136 ? -1.231 -12.836 8.616 1.00 90.19 136 ASP A CA 1
ATOM 1117 C C . ASP A 1 136 ? -1.698 -11.842 7.548 1.00 90.19 136 ASP A C 1
ATOM 1119 O O . ASP A 1 136 ? -1.561 -12.060 6.341 1.00 90.19 136 ASP A O 1
ATOM 1123 N N . TRP A 1 137 ? -2.281 -10.741 8.020 1.00 94.25 137 TRP A N 1
ATOM 1124 C CA . TRP A 1 137 ? -2.806 -9.672 7.178 1.00 94.25 137 TRP A CA 1
ATOM 1125 C C . TRP A 1 137 ? -1.687 -8.922 6.450 1.00 94.25 137 TRP A C 1
ATOM 1127 O O . TRP A 1 137 ? -0.720 -8.457 7.060 1.00 94.25 137 TRP A O 1
ATOM 1137 N N . ARG A 1 138 ? -1.831 -8.740 5.133 1.00 94.81 138 ARG A N 1
ATOM 1138 C CA . ARG A 1 138 ? -0.839 -8.045 4.292 1.00 94.81 138 ARG A CA 1
ATOM 1139 C C . ARG A 1 138 ? -1.494 -7.081 3.315 1.00 94.81 138 ARG A C 1
ATOM 1141 O O . ARG A 1 138 ? -2.541 -7.384 2.754 1.00 94.81 138 ARG A O 1
ATOM 1148 N N . VAL A 1 139 ? -0.840 -5.947 3.052 1.00 95.81 139 VAL A N 1
ATOM 1149 C CA . VAL A 1 139 ? -1.215 -5.057 1.941 1.00 95.81 139 VAL A CA 1
ATOM 1150 C C . VAL A 1 139 ? -0.927 -5.768 0.625 1.00 95.81 139 VAL A C 1
ATOM 1152 O O . VAL A 1 139 ? 0.179 -6.268 0.422 1.00 95.81 139 VAL A O 1
ATOM 1155 N N . ARG A 1 140 ? -1.918 -5.809 -0.266 1.00 94.44 140 ARG A N 1
ATOM 1156 C CA . ARG A 1 140 ? -1.817 -6.555 -1.520 1.00 94.44 140 ARG A CA 1
ATOM 1157 C C . ARG A 1 140 ? -1.218 -5.729 -2.664 1.00 94.44 140 ARG A C 1
ATOM 1159 O O . ARG A 1 140 ? -0.259 -6.209 -3.259 1.00 94.44 140 ARG A O 1
ATOM 1166 N N . PRO A 1 141 ? -1.706 -4.520 -3.001 1.00 95.00 141 PRO A N 1
ATOM 1167 C CA . PRO A 1 141 ? -1.032 -3.672 -3.976 1.00 95.00 141 PRO A CA 1
ATOM 1168 C C . PRO A 1 141 ? 0.083 -2.927 -3.246 1.00 95.00 141 PRO A C 1
ATOM 1170 O O . PRO A 1 141 ? -0.184 -1.976 -2.506 1.00 95.00 141 PRO A O 1
ATOM 1173 N N . THR A 1 142 ? 1.332 -3.368 -3.412 1.00 95.25 142 THR A N 1
ATOM 1174 C CA . THR A 1 142 ? 2.447 -2.837 -2.607 1.00 95.25 142 THR A CA 1
ATOM 1175 C C . THR A 1 142 ? 2.723 -1.357 -2.864 1.00 95.25 142 THR A C 1
ATOM 1177 O O . THR A 1 142 ? 3.295 -0.702 -1.999 1.00 95.25 142 THR A O 1
ATOM 1180 N N . ILE A 1 143 ? 2.211 -0.786 -3.960 1.00 95.56 143 ILE A N 1
ATOM 1181 C CA . ILE A 1 143 ? 2.246 0.662 -4.212 1.00 95.56 143 ILE A CA 1
ATOM 1182 C C . ILE A 1 143 ? 1.564 1.492 -3.119 1.00 95.56 143 ILE A C 1
ATOM 1184 O O . ILE A 1 143 ? 1.956 2.627 -2.855 1.00 95.56 143 ILE A O 1
ATOM 1188 N N . PHE A 1 144 ? 0.567 0.930 -2.426 1.00 95.75 144 PHE A N 1
ATOM 1189 C CA . PHE A 1 144 ? -0.042 1.617 -1.292 1.00 95.75 144 PHE A CA 1
ATOM 1190 C C . PHE A 1 144 ? 0.909 1.732 -0.094 1.00 95.75 144 PHE A C 1
ATOM 1192 O O . PHE A 1 144 ? 0.704 2.601 0.747 1.00 95.75 144 PHE A O 1
ATOM 1199 N N . LEU A 1 145 ? 1.949 0.895 0.005 1.00 95.38 145 LEU A N 1
ATOM 1200 C CA . LEU A 1 145 ? 2.973 1.053 1.039 1.00 95.38 145 LEU A CA 1
ATOM 1201 C C . LEU A 1 145 ? 3.804 2.312 0.786 1.00 95.38 145 LEU A C 1
ATOM 1203 O O . LEU A 1 145 ? 4.060 3.058 1.728 1.00 95.38 145 LEU A O 1
ATOM 1207 N N . ASP A 1 146 ? 4.158 2.581 -0.474 1.00 94.50 146 ASP A N 1
ATOM 1208 C CA . ASP A 1 146 ? 4.833 3.826 -0.856 1.00 94.50 146 ASP A CA 1
ATOM 1209 C C . ASP A 1 146 ? 3.916 5.030 -0.595 1.00 94.50 146 ASP A C 1
ATOM 1211 O O . ASP A 1 146 ? 4.333 6.007 0.021 1.00 94.50 146 ASP A O 1
ATOM 1215 N N . PHE A 1 147 ? 2.629 4.916 -0.948 1.00 95.50 147 PHE A N 1
ATOM 1216 C CA . PHE A 1 147 ? 1.629 5.944 -0.647 1.00 95.50 147 PHE A CA 1
ATOM 1217 C C . PHE A 1 147 ? 1.506 6.243 0.854 1.00 95.50 147 PHE A C 1
ATOM 1219 O O . PHE A 1 147 ? 1.443 7.410 1.236 1.00 95.50 147 PHE A O 1
ATOM 1226 N N . VAL A 1 148 ? 1.470 5.210 1.708 1.00 94.56 148 VAL A N 1
ATOM 1227 C CA . VAL A 1 148 ? 1.424 5.363 3.173 1.00 94.56 148 VAL A CA 1
ATOM 1228 C C . VAL A 1 148 ? 2.714 5.992 3.693 1.00 94.56 148 VAL A C 1
ATOM 1230 O O . VAL A 1 148 ? 2.649 6.851 4.568 1.00 94.56 148 VAL A O 1
ATOM 1233 N N . ALA A 1 149 ? 3.873 5.606 3.158 1.00 92.94 149 ALA A N 1
ATOM 1234 C CA . ALA A 1 149 ? 5.156 6.191 3.543 1.00 92.94 149 ALA A CA 1
ATOM 1235 C C . ALA A 1 149 ? 5.272 7.681 3.183 1.00 92.94 149 ALA A C 1
ATOM 1237 O O . ALA A 1 149 ? 5.914 8.435 3.912 1.00 92.94 149 ALA A O 1
ATOM 1238 N N . ASP A 1 150 ? 4.597 8.102 2.116 1.00 93.50 150 ASP A N 1
ATOM 1239 C CA . ASP A 1 150 ? 4.497 9.493 1.672 1.00 93.50 150 ASP A CA 1
ATOM 1240 C C . ASP A 1 150 ? 3.487 10.336 2.468 1.00 93.50 150 ASP A C 1
ATOM 1242 O O . ASP A 1 150 ? 3.450 11.563 2.316 1.00 93.50 150 ASP A O 1
ATOM 1246 N N . GLN A 1 151 ? 2.642 9.717 3.301 1.00 91.38 151 GLN A N 1
ATOM 1247 C CA . GLN A 1 151 ? 1.660 10.465 4.082 1.00 91.38 151 GLN A CA 1
ATOM 1248 C C . GLN A 1 151 ? 2.340 11.332 5.148 1.00 91.38 151 GLN A C 1
ATOM 1250 O O . GLN A 1 151 ? 3.306 10.907 5.789 1.00 91.38 151 GLN A O 1
ATOM 1255 N N . PRO A 1 152 ? 1.800 12.532 5.440 1.00 88.69 152 PRO A N 1
ATOM 1256 C CA . PRO A 1 152 ? 2.298 13.340 6.540 1.00 88.69 152 PRO A CA 1
ATOM 1257 C C . PRO A 1 152 ? 2.275 12.556 7.858 1.00 88.69 152 PRO A C 1
ATOM 1259 O O . PRO A 1 152 ? 1.224 12.089 8.297 1.00 88.69 152 PRO A O 1
ATOM 1262 N N . THR A 1 153 ? 3.416 12.497 8.551 1.00 85.94 153 THR A N 1
ATOM 1263 C CA . THR A 1 153 ? 3.569 11.853 9.871 1.00 85.94 153 THR A CA 1
ATOM 1264 C C . THR A 1 153 ? 2.450 12.220 10.848 1.00 85.94 153 THR A C 1
ATOM 1266 O O . THR A 1 153 ? 1.971 11.376 11.603 1.00 85.94 153 THR A O 1
ATOM 1269 N N . GLN A 1 154 ? 2.001 13.478 10.836 1.00 79.69 154 GLN A N 1
ATOM 1270 C CA . GLN A 1 154 ? 0.916 13.936 11.700 1.00 79.69 154 GLN A CA 1
ATOM 1271 C C . GLN A 1 154 ? -0.434 13.294 11.349 1.00 79.69 154 GLN A C 1
ATOM 1273 O O . GLN A 1 154 ? -1.183 12.953 12.260 1.00 79.69 154 GLN A O 1
ATOM 1278 N N . ALA A 1 155 ? -0.735 13.094 10.064 1.00 84.19 155 ALA A N 1
ATOM 1279 C CA . ALA A 1 155 ? -1.955 12.422 9.626 1.00 84.19 155 ALA A CA 1
ATOM 1280 C C . ALA A 1 155 ? -1.949 10.951 10.064 1.00 84.19 155 ALA A C 1
ATOM 1282 O O . ALA A 1 155 ? -2.923 10.483 10.652 1.00 84.19 155 ALA A O 1
ATOM 1283 N N . LEU A 1 156 ? -0.817 10.258 9.887 1.00 86.00 156 LEU A N 1
ATOM 1284 C CA . LEU A 1 156 ? -0.655 8.872 10.337 1.00 86.00 156 LEU A CA 1
ATOM 1285 C C . LEU A 1 156 ? -0.777 8.736 11.859 1.00 86.00 156 LEU A C 1
ATOM 1287 O O . LEU A 1 156 ? -1.431 7.818 12.340 1.00 86.00 156 LEU A O 1
ATOM 1291 N N . ARG A 1 157 ? -0.208 9.667 12.636 1.00 82.31 157 ARG A N 1
ATOM 1292 C CA . ARG A 1 157 ? -0.363 9.666 14.102 1.00 82.31 157 ARG A CA 1
ATOM 1293 C C . ARG A 1 157 ? -1.803 9.898 14.540 1.00 82.31 157 ARG A C 1
ATOM 1295 O O . ARG A 1 157 ? -2.302 9.159 15.379 1.00 82.31 157 ARG A O 1
ATOM 1302 N N . GLN A 1 158 ? -2.504 10.853 13.929 1.00 83.12 158 GLN A N 1
ATOM 1303 C CA . GLN A 1 158 ? -3.903 11.139 14.269 1.00 83.12 158 GLN A CA 1
ATOM 1304 C C . GLN A 1 158 ? -4.833 9.934 14.079 1.00 83.12 158 GLN A C 1
ATOM 1306 O O . GLN A 1 158 ? -5.829 9.828 14.796 1.00 83.12 158 GLN A O 1
ATOM 1311 N N . ILE A 1 159 ? -4.517 9.033 13.143 1.00 83.06 159 ILE A N 1
ATOM 1312 C CA . ILE A 1 159 ? -5.255 7.779 12.936 1.00 83.06 159 ILE A CA 1
ATOM 1313 C C . ILE A 1 159 ? -5.174 6.870 14.175 1.00 83.06 159 ILE A C 1
ATOM 1315 O O . ILE A 1 159 ? -6.154 6.201 14.498 1.00 83.06 159 ILE A O 1
ATOM 1319 N N . PHE A 1 160 ? -4.053 6.881 14.902 1.00 74.38 160 PHE A N 1
ATOM 1320 C CA . PHE A 1 160 ? -3.862 6.080 16.116 1.00 74.38 160 PHE A CA 1
ATOM 1321 C C . PHE A 1 160 ? -4.208 6.840 17.408 1.00 74.38 160 PHE A C 1
ATOM 1323 O O . PHE A 1 160 ? -4.742 6.238 18.342 1.00 74.38 160 PHE A O 1
ATOM 1330 N N . ASP A 1 161 ? -4.008 8.160 17.447 1.00 71.06 161 ASP A N 1
ATOM 1331 C CA . ASP A 1 161 ? -4.250 8.988 18.637 1.00 71.06 161 ASP A CA 1
ATOM 1332 C C . ASP A 1 161 ? -5.750 9.192 18.939 1.00 71.06 161 ASP A C 1
ATOM 1334 O O . ASP A 1 161 ? -6.155 9.234 20.104 1.00 71.06 161 ASP A O 1
ATOM 1338 N N . LYS A 1 162 ? -6.616 9.287 17.914 1.00 53.97 162 LYS A N 1
ATOM 1339 C CA . LYS A 1 162 ? -8.053 9.605 18.093 1.00 53.97 162 LYS A CA 1
ATOM 1340 C C . LYS A 1 162 ? -8.862 8.539 18.842 1.00 53.97 162 LYS A C 1
ATOM 1342 O O . LYS A 1 162 ? -9.975 8.825 19.276 1.00 53.97 162 LYS A O 1
ATOM 1347 N N . THR A 1 163 ? -8.302 7.355 19.064 1.00 50.59 163 THR A N 1
ATOM 1348 C CA . THR A 1 163 ? -8.946 6.269 19.822 1.00 50.59 163 THR A CA 1
ATOM 1349 C C . THR A 1 163 ? -8.837 6.424 21.345 1.00 50.59 163 THR A C 1
ATOM 1351 O O . THR A 1 163 ? -9.582 5.777 22.072 1.00 50.59 163 THR A O 1
ATOM 1354 N N . TYR A 1 164 ? -7.967 7.308 21.853 1.00 38.84 164 TYR A N 1
ATOM 1355 C CA . TYR A 1 164 ? -7.800 7.522 23.300 1.00 38.84 164 TYR A CA 1
ATOM 1356 C C . TYR A 1 164 ? -8.742 8.578 23.901 1.00 38.84 164 TYR A C 1
ATOM 1358 O O . TYR A 1 164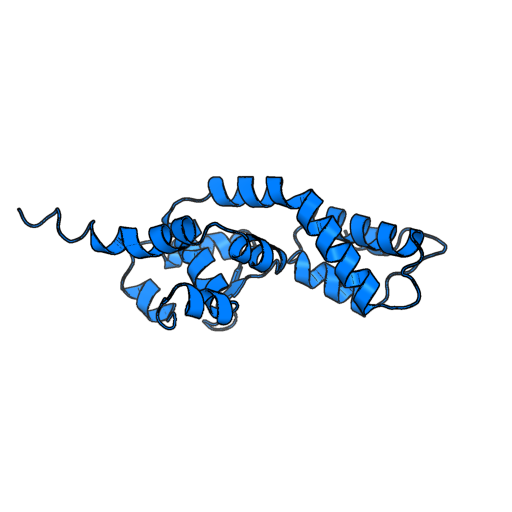 ? -8.776 8.740 25.121 1.00 38.84 164 TYR A O 1
ATOM 1366 N N . HIS A 1 165 ? -9.501 9.328 23.093 1.00 36.50 165 HIS A N 1
ATOM 1367 C CA . HIS A 1 165 ? -10.347 10.426 23.596 1.00 36.50 165 HIS A CA 1
ATOM 1368 C C . HIS A 1 165 ? -11.855 10.150 23.551 1.00 36.50 165 HIS A C 1
ATOM 1370 O O . HIS A 1 165 ? -12.611 10.859 24.210 1.00 36.50 165 HIS A O 1
ATOM 1376 N N . SER A 1 166 ? -12.315 9.093 22.877 1.00 37.44 166 SER A N 1
ATOM 1377 C CA . SER A 1 166 ? -13.732 8.694 22.896 1.00 37.44 166 SER A CA 1
ATOM 1378 C C . SER A 1 166 ? -14.139 7.902 24.146 1.00 37.44 166 SER A C 1
ATOM 1380 O O . SER A 1 166 ? -15.317 7.881 24.488 1.00 37.44 166 SER A O 1
ATOM 1382 N N . THR A 1 167 ? -13.191 7.314 24.882 1.00 37.47 167 THR A N 1
ATOM 1383 C CA . THR A 1 167 ? -13.486 6.518 26.095 1.00 37.47 167 THR A CA 1
ATOM 1384 C C . THR A 1 167 ? -13.543 7.365 27.377 1.00 37.47 167 THR A C 1
ATOM 1386 O O . THR A 1 167 ? -14.046 6.910 28.398 1.00 37.47 167 THR A O 1
ATOM 1389 N N . GLN A 1 168 ? -13.077 8.620 27.344 1.00 36.97 168 GLN A N 1
ATOM 1390 C CA . GLN A 1 168 ? -13.083 9.522 28.511 1.00 36.97 168 GLN A CA 1
ATOM 1391 C C . GLN A 1 168 ? -14.294 10.475 28.547 1.00 36.97 168 GLN A C 1
ATOM 1393 O O . GLN A 1 168 ? -14.559 11.0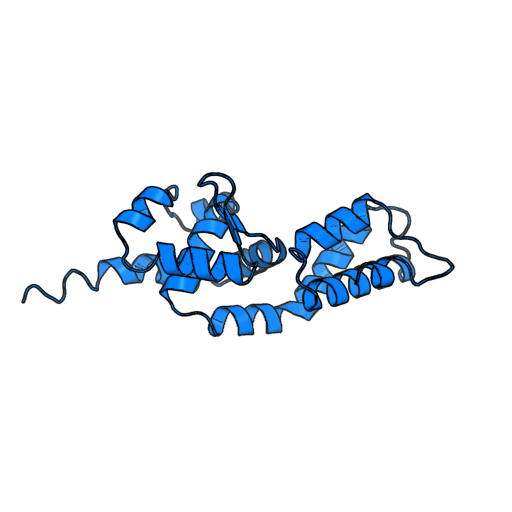75 29.581 1.00 36.97 168 GLN A O 1
ATOM 1398 N N . ALA A 1 169 ? -15.064 10.591 27.458 1.00 39.94 169 ALA A N 1
ATOM 1399 C CA . ALA A 1 169 ? -16.191 11.529 27.364 1.00 39.94 169 ALA A CA 1
ATOM 1400 C C . ALA A 1 169 ? -17.566 10.930 27.736 1.00 39.94 169 ALA A C 1
ATOM 1402 O O . ALA A 1 169 ? -18.565 11.635 27.666 1.00 39.94 169 ALA A O 1
ATOM 1403 N N . SER A 1 170 ? -17.635 9.650 28.129 1.00 41.75 170 SER A N 1
ATOM 1404 C CA . SER A 1 170 ? -18.892 8.986 28.541 1.00 41.75 170 SER A CA 1
ATOM 1405 C C . SER A 1 170 ? -19.004 8.734 30.053 1.00 41.75 170 SER A C 1
ATOM 1407 O O . SER A 1 170 ? -19.940 8.074 30.487 1.00 41.75 170 SER A O 1
ATOM 1409 N N . ASN A 1 171 ? -18.065 9.255 30.854 1.00 41.78 171 ASN A N 1
ATOM 1410 C CA . ASN A 1 171 ? -18.056 9.145 32.321 1.00 41.78 171 ASN A CA 1
ATOM 1411 C C . ASN A 1 171 ? -18.028 10.530 33.001 1.00 41.78 171 ASN A C 1
ATOM 1413 O O . ASN A 1 171 ? -17.251 10.752 33.932 1.00 41.78 171 ASN A O 1
ATOM 1417 N N . GLN A 1 172 ? -18.862 11.462 32.534 1.00 37.31 172 GLN A N 1
ATOM 1418 C CA . GLN A 1 172 ? -19.220 12.676 33.278 1.00 37.31 172 GLN A CA 1
ATOM 1419 C C . GLN A 1 172 ? -20.719 12.934 33.206 1.00 37.31 172 GLN A C 1
ATOM 1421 O O . GLN A 1 172 ? -21.284 12.782 32.101 1.00 37.31 172 GLN A O 1
#

pLDDT: mean 85.35, std 16.0, range [36.5, 97.31]